Protein AF-B7PFR7-F1 (afdb_monomer_lite)

Organism: Ixodes scapularis (NCBI:txid6945)

Structure (mmCIF, N/CA/C/O backbone):
data_AF-B7PFR7-F1
#
_entry.id   AF-B7PFR7-F1
#
loop_
_atom_site.group_PDB
_atom_site.id
_atom_site.type_symbol
_atom_site.label_atom_id
_atom_site.label_alt_id
_atom_site.label_comp_id
_atom_site.label_asym_id
_atom_site.label_entity_id
_atom_site.label_seq_id
_atom_site.pdbx_PDB_ins_code
_atom_site.Cartn_x
_atom_site.Cartn_y
_atom_site.Cartn_z
_atom_site.occupancy
_atom_site.B_iso_or_equiv
_atom_site.auth_seq_id
_atom_site.auth_comp_id
_atom_site.auth_asym_id
_atom_site.auth_atom_id
_atom_site.pdbx_PDB_model_num
ATOM 1 N N . GLN A 1 1 ? -38.023 -3.136 52.818 1.00 77.06 1 GLN A N 1
ATOM 2 C CA . GLN A 1 1 ? -37.322 -2.034 52.120 1.00 77.06 1 GLN A CA 1
ATOM 3 C C . GLN A 1 1 ? -35.832 -2.311 51.939 1.00 77.06 1 GLN A C 1
ATOM 5 O O . GLN A 1 1 ? -35.407 -2.402 50.798 1.00 77.06 1 GLN A O 1
ATOM 10 N N . GLN A 1 2 ? -35.044 -2.537 52.998 1.00 85.75 2 GLN A N 1
ATOM 11 C CA . GLN A 1 2 ? -33.583 -2.697 52.868 1.00 85.75 2 GLN A CA 1
ATOM 12 C C . GLN A 1 2 ? -33.138 -3.880 51.981 1.00 85.75 2 GLN A C 1
ATOM 14 O O . GLN A 1 2 ? -32.246 -3.728 51.155 1.00 85.75 2 GLN A O 1
ATOM 19 N N . GLN A 1 3 ? -33.814 -5.033 52.060 1.00 87.62 3 GLN A N 1
ATOM 20 C CA . GLN A 1 3 ? -33.537 -6.171 51.164 1.00 87.62 3 GLN A CA 1
ATOM 21 C C . GLN A 1 3 ? -33.808 -5.849 49.685 1.00 87.62 3 GLN A C 1
ATOM 23 O O . GLN A 1 3 ? -33.052 -6.261 48.812 1.00 87.62 3 GLN A O 1
ATOM 28 N N . GLN A 1 4 ? -34.859 -5.078 49.407 1.00 88.69 4 GLN A N 1
ATOM 29 C CA . GLN A 1 4 ? -35.234 -4.669 48.053 1.00 88.69 4 GLN A CA 1
ATOM 30 C C . GLN A 1 4 ? -34.209 -3.678 47.479 1.00 88.69 4 GLN A C 1
ATOM 32 O O . GLN A 1 4 ? -33.803 -3.797 46.327 1.00 88.69 4 GLN A O 1
ATOM 37 N N . GLN A 1 5 ? -33.709 -2.764 48.319 1.00 88.31 5 GLN A N 1
ATOM 38 C CA . GLN A 1 5 ? -32.623 -1.846 47.971 1.00 88.31 5 GLN A CA 1
ATOM 39 C C . GLN A 1 5 ? -31.327 -2.597 47.621 1.00 88.31 5 GLN A C 1
ATOM 41 O O . GLN A 1 5 ? -30.671 -2.274 46.633 1.00 88.31 5 GLN A O 1
ATOM 46 N N . ASN A 1 6 ? -30.983 -3.636 48.389 1.00 92.56 6 ASN A N 1
ATOM 47 C CA . ASN A 1 6 ? -29.798 -4.457 48.128 1.00 92.56 6 ASN A CA 1
ATOM 48 C C . ASN A 1 6 ? -29.911 -5.231 46.805 1.00 92.56 6 ASN A C 1
ATOM 50 O O . ASN A 1 6 ? -28.933 -5.334 46.069 1.00 92.56 6 ASN A O 1
ATOM 54 N N . GLN A 1 7 ? -31.103 -5.736 46.473 1.00 90.88 7 GLN A N 1
ATOM 55 C CA . GLN A 1 7 ? -31.348 -6.397 45.187 1.00 90.88 7 GLN A CA 1
ATOM 56 C C . GLN A 1 7 ? -31.189 -5.427 44.010 1.00 90.88 7 GLN A C 1
ATOM 58 O O . GLN A 1 7 ? -30.530 -5.763 43.029 1.00 90.88 7 GLN A O 1
ATOM 63 N N . LEU A 1 8 ? -31.726 -4.209 44.123 1.00 90.25 8 LEU A N 1
ATOM 64 C CA . LEU A 1 8 ? -31.566 -3.171 43.100 1.00 90.25 8 LEU A CA 1
ATOM 65 C C . LEU 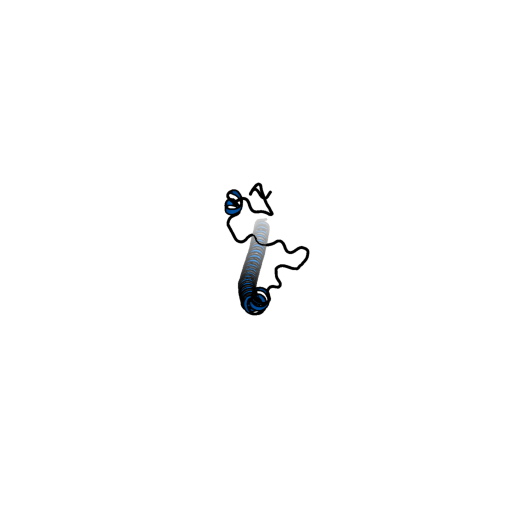A 1 8 ? -30.095 -2.785 42.902 1.00 90.25 8 LEU A C 1
ATOM 67 O O . LEU A 1 8 ? -29.635 -2.690 41.766 1.00 90.25 8 LEU A O 1
ATOM 71 N N . ASN A 1 9 ? -29.337 -2.634 43.992 1.00 92.38 9 ASN A N 1
ATOM 72 C CA . ASN A 1 9 ? -27.903 -2.356 43.913 1.00 92.38 9 ASN A CA 1
ATOM 73 C C . ASN A 1 9 ? -27.133 -3.493 43.231 1.00 92.38 9 ASN A C 1
ATOM 75 O O . ASN A 1 9 ? -26.328 -3.221 42.345 1.00 92.38 9 ASN A O 1
ATOM 79 N N . ASN A 1 10 ? -27.413 -4.754 43.573 1.00 91.62 10 ASN A N 1
ATOM 80 C CA . ASN A 1 10 ? -26.777 -5.901 42.919 1.00 91.62 10 ASN A CA 1
ATOM 81 C C . ASN A 1 10 ? -27.107 -5.972 41.423 1.00 91.62 10 ASN A C 1
ATOM 83 O O . ASN A 1 10 ? -26.218 -6.223 40.613 1.00 91.62 10 ASN A O 1
ATOM 87 N N . ASN A 1 11 ? -28.355 -5.700 41.041 1.00 92.38 11 ASN A N 1
ATOM 88 C CA . ASN A 1 11 ? -28.756 -5.680 39.635 1.00 92.38 11 ASN A CA 1
ATOM 89 C C . ASN A 1 11 ? -28.048 -4.565 38.855 1.00 92.38 11 ASN A C 1
ATOM 91 O O . ASN A 1 11 ? -27.574 -4.798 37.744 1.00 92.38 11 ASN A O 1
ATOM 95 N N . ASN A 1 12 ? -27.912 -3.375 39.447 1.00 92.31 12 ASN A N 1
ATOM 96 C CA . ASN A 1 12 ? -27.169 -2.276 38.834 1.00 92.31 12 ASN A CA 1
ATOM 97 C C . ASN A 1 12 ? -25.684 -2.614 38.681 1.00 92.31 12 ASN A C 1
ATOM 99 O O . ASN A 1 12 ? -25.123 -2.405 37.608 1.00 92.31 12 ASN A O 1
ATOM 103 N N . ILE A 1 13 ? -25.059 -3.190 39.712 1.00 92.12 13 ILE A N 1
ATOM 104 C CA . ILE A 1 13 ? -23.661 -3.633 39.648 1.00 92.12 13 ILE A CA 1
ATOM 105 C C . ILE A 1 13 ? -23.488 -4.653 38.517 1.00 92.12 13 ILE A C 1
ATOM 107 O O . ILE A 1 13 ? -22.639 -4.451 37.651 1.00 92.12 13 ILE A O 1
ATOM 111 N N . ASN A 1 14 ? -24.340 -5.677 38.451 1.00 92.88 14 ASN A N 1
ATOM 112 C CA . ASN A 1 14 ? -24.277 -6.699 37.406 1.00 92.88 14 ASN A CA 1
ATOM 113 C C . ASN A 1 14 ? -24.429 -6.107 35.998 1.00 92.88 14 ASN A C 1
ATOM 115 O O . ASN A 1 14 ? -23.649 -6.447 35.112 1.00 92.88 14 ASN A O 1
ATOM 119 N N . ASN A 1 15 ? -25.361 -5.170 35.800 1.00 90.94 15 ASN A N 1
ATOM 120 C CA . ASN A 1 15 ? -25.521 -4.480 34.517 1.00 90.94 15 ASN A CA 1
ATOM 121 C C . ASN A 1 15 ? -24.288 -3.648 34.139 1.00 90.94 15 ASN A C 1
ATOM 123 O O . ASN A 1 15 ? -23.848 -3.693 32.991 1.00 90.94 15 ASN A O 1
ATOM 127 N N . THR A 1 16 ? -23.687 -2.919 35.086 1.00 92.50 16 THR A N 1
ATOM 128 C CA . THR A 1 16 ? -22.466 -2.145 34.796 1.00 92.50 16 THR A CA 1
ATOM 129 C C . THR A 1 16 ? -21.267 -3.035 34.471 1.00 92.50 16 THR A C 1
ATOM 131 O O . THR A 1 16 ? -20.473 -2.697 33.595 1.00 92.50 16 THR A O 1
ATOM 134 N N . VAL A 1 17 ? -21.143 -4.190 35.131 1.00 92.31 17 VAL A N 1
ATOM 135 C CA . VAL A 1 17 ? -20.099 -5.180 34.837 1.00 92.31 17 VAL A CA 1
ATOM 136 C C . VAL A 1 17 ? -20.319 -5.796 33.456 1.00 92.31 17 VAL A C 1
ATOM 138 O O . VAL A 1 17 ? -19.369 -5.875 32.679 1.00 92.31 17 VAL A O 1
ATOM 141 N N . ALA A 1 18 ? -21.561 -6.155 33.120 1.00 91.00 18 ALA A N 1
ATOM 142 C CA . ALA A 1 18 ? -21.911 -6.684 31.806 1.00 91.00 18 ALA A CA 1
ATOM 143 C C . ALA A 1 18 ? -21.599 -5.675 30.686 1.00 91.00 18 ALA A C 1
ATOM 145 O O . ALA A 1 18 ? -20.944 -6.036 29.709 1.00 91.00 18 ALA A O 1
ATOM 146 N N . SER A 1 19 ? -21.959 -4.399 30.866 1.00 92.19 19 SER A N 1
ATOM 147 C CA . SER A 1 19 ? -21.615 -3.328 29.918 1.00 92.19 19 SER A CA 1
ATOM 148 C C . SER A 1 19 ? -20.105 -3.223 29.713 1.00 92.19 19 SER A C 1
ATOM 150 O O . SER A 1 19 ? -19.636 -3.310 28.586 1.00 92.19 19 SER A O 1
ATOM 152 N N . ARG A 1 20 ? -19.322 -3.144 30.798 1.00 91.25 20 ARG A N 1
ATOM 153 C CA . ARG A 1 20 ? -17.855 -3.057 30.706 1.00 91.25 20 ARG A CA 1
ATOM 154 C C . ARG A 1 20 ? -17.229 -4.277 30.037 1.00 91.25 20 ARG A C 1
ATOM 156 O O . ARG A 1 20 ? -16.229 -4.141 29.339 1.00 91.25 20 ARG A O 1
ATOM 163 N N . SER A 1 21 ? -17.782 -5.471 30.260 1.00 91.00 21 SER A N 1
ATOM 164 C CA . SER A 1 21 ? -17.311 -6.679 29.574 1.00 91.00 21 SER A CA 1
ATOM 165 C C . SER A 1 21 ? -17.613 -6.656 28.077 1.00 91.00 21 SER A C 1
ATOM 167 O O . SER A 1 21 ? -16.767 -7.086 27.297 1.00 91.00 21 SER A O 1
ATOM 169 N N . ALA A 1 22 ? -18.763 -6.109 27.672 1.00 91.50 22 ALA A N 1
ATOM 170 C CA . ALA A 1 22 ? -19.094 -5.923 26.265 1.00 91.50 22 ALA A CA 1
ATOM 171 C C . ALA A 1 22 ? -18.155 -4.895 25.620 1.00 91.50 22 ALA A C 1
ATOM 173 O O . ALA A 1 22 ? -17.565 -5.188 24.585 1.00 91.50 22 ALA A O 1
ATOM 174 N N . ASP A 1 23 ? -17.922 -3.756 26.280 1.00 93.31 23 ASP A N 1
ATOM 175 C CA . ASP A 1 23 ? -16.990 -2.727 25.805 1.00 93.31 23 ASP A CA 1
ATOM 176 C C . ASP A 1 23 ? -15.578 -3.303 25.626 1.00 93.31 23 ASP A C 1
ATOM 178 O O . ASP A 1 23 ? -14.942 -3.119 24.588 1.00 93.31 23 ASP A O 1
ATOM 182 N N . LYS A 1 24 ? -15.106 -4.089 26.601 1.00 94.25 24 LYS A N 1
ATOM 183 C CA . LYS A 1 24 ? -13.809 -4.765 26.514 1.00 94.25 24 LYS A CA 1
ATOM 184 C C . LYS A 1 24 ? -13.747 -5.745 25.338 1.00 94.25 24 LYS A C 1
ATOM 186 O O . LYS A 1 24 ? -12.770 -5.729 24.599 1.00 94.25 24 LYS A O 1
ATOM 191 N N . ALA A 1 25 ? -14.788 -6.551 25.131 1.00 94.31 25 ALA A N 1
ATOM 192 C CA . ALA A 1 25 ? -14.848 -7.476 24.001 1.00 94.31 25 ALA A CA 1
ATOM 193 C C . ALA A 1 25 ? -14.833 -6.737 22.652 1.00 94.31 25 ALA A C 1
ATOM 195 O O . ALA A 1 25 ? -14.177 -7.184 21.714 1.00 94.31 25 ALA A O 1
ATOM 196 N N . THR A 1 26 ? -15.506 -5.584 22.555 1.00 94.94 26 THR A N 1
ATOM 197 C CA . THR A 1 26 ? -15.455 -4.758 21.339 1.00 94.94 26 THR A CA 1
ATOM 198 C C . THR A 1 26 ? -14.074 -4.151 21.103 1.00 94.94 26 THR A C 1
ATOM 200 O O . THR A 1 26 ? -13.611 -4.140 19.967 1.00 94.94 26 THR A O 1
ATOM 203 N N . ALA A 1 27 ? -13.383 -3.708 22.158 1.00 96.00 27 ALA A N 1
ATOM 204 C CA . ALA A 1 27 ? -12.028 -3.177 22.047 1.00 96.00 27 ALA A CA 1
ATOM 205 C C . ALA A 1 27 ? -11.035 -4.251 21.573 1.00 96.00 27 ALA A C 1
ATOM 207 O O . ALA A 1 27 ? -10.273 -4.005 20.644 1.00 96.00 27 ALA A O 1
ATOM 208 N N . GLU A 1 28 ? -11.104 -5.457 22.144 1.00 96.19 28 GLU A N 1
ATOM 209 C CA . GLU A 1 28 ? -10.275 -6.594 21.721 1.00 96.19 28 GLU A CA 1
ATOM 210 C C . GLU A 1 28 ? -10.546 -6.998 20.262 1.00 96.19 28 GLU A C 1
ATOM 212 O O . GLU A 1 28 ? -9.628 -7.380 19.538 1.00 96.19 28 GLU A O 1
ATOM 217 N N . GLN A 1 29 ? -11.800 -6.913 19.810 1.00 96.50 29 GLN A N 1
ATOM 218 C CA . GLN A 1 29 ? -12.151 -7.193 18.418 1.00 96.50 29 GLN A CA 1
ATOM 219 C C . GLN A 1 29 ? -11.560 -6.147 17.463 1.00 96.50 29 GLN A C 1
ATOM 221 O O . GLN A 1 29 ? -10.974 -6.516 16.446 1.00 96.50 29 GLN A O 1
ATOM 226 N N . LEU A 1 30 ? -11.671 -4.860 17.802 1.00 96.31 30 LEU A N 1
ATOM 227 C CA . LEU A 1 30 ? -11.089 -3.773 17.011 1.00 96.31 30 LEU A CA 1
ATOM 228 C C . LEU A 1 30 ? -9.561 -3.875 16.937 1.00 96.31 30 LEU A C 1
ATOM 230 O O . LEU A 1 30 ? -8.986 -3.638 15.880 1.00 96.31 30 LEU A O 1
ATOM 234 N N . GLU A 1 31 ? -8.905 -4.259 18.032 1.00 97.31 31 GLU A N 1
ATOM 235 C CA . GLU A 1 31 ? -7.452 -4.449 18.072 1.00 97.31 31 GLU A CA 1
ATOM 236 C C . GLU A 1 31 ? -7.001 -5.559 17.110 1.00 97.31 31 GLU A C 1
ATOM 238 O O . GLU A 1 31 ? -6.077 -5.357 16.323 1.00 97.31 31 GLU A O 1
ATOM 243 N N . ARG A 1 32 ? -7.721 -6.689 17.072 1.00 97.25 32 ARG A N 1
ATOM 244 C CA . ARG A 1 32 ? -7.456 -7.769 16.102 1.00 97.25 32 ARG A CA 1
ATOM 245 C C . ARG A 1 32 ? -7.691 -7.336 14.658 1.00 97.25 32 ARG A C 1
ATOM 247 O O . ARG A 1 32 ? -6.952 -7.747 13.766 1.00 97.25 32 ARG A O 1
ATOM 254 N N . GLU A 1 33 ? -8.733 -6.546 14.408 1.00 97.44 33 GLU A N 1
ATOM 255 C CA . GLU A 1 33 ? -9.018 -6.026 13.067 1.00 97.44 33 GLU A CA 1
ATOM 256 C C . GLU A 1 33 ? -7.924 -5.066 12.590 1.00 97.44 33 GLU A C 1
ATOM 258 O O . GLU A 1 33 ? -7.496 -5.165 11.440 1.00 97.44 33 GLU A O 1
ATOM 263 N N . LEU A 1 34 ? -7.419 -4.197 13.470 1.00 97.44 34 LEU A N 1
ATOM 264 C CA . LEU A 1 34 ? -6.283 -3.326 13.169 1.00 97.44 34 LEU A CA 1
ATOM 265 C C . LEU A 1 34 ? -5.021 -4.132 12.855 1.00 97.44 34 LEU A C 1
ATOM 267 O O . LEU A 1 34 ? -4.406 -3.903 11.819 1.00 97.44 34 LEU A O 1
ATOM 271 N N . GLU A 1 35 ? -4.683 -5.125 13.678 1.00 97.75 35 GLU A N 1
ATOM 272 C CA . GLU A 1 35 ? -3.502 -5.970 13.458 1.00 97.75 35 GLU A CA 1
ATOM 273 C C . GLU A 1 35 ? -3.598 -6.770 12.145 1.00 97.75 35 GLU A C 1
ATOM 275 O O . GLU A 1 35 ? -2.624 -6.904 11.395 1.00 97.75 35 GLU A O 1
ATOM 280 N N . SER A 1 36 ? -4.801 -7.248 11.808 1.00 97.88 36 SER A N 1
ATOM 281 C CA . SER A 1 36 ? -5.066 -7.894 10.521 1.00 97.88 36 SER A CA 1
ATOM 282 C C . SER A 1 36 ? -4.912 -6.930 9.342 1.00 97.88 36 SER A C 1
ATOM 284 O O . SER A 1 36 ? -4.402 -7.334 8.294 1.00 97.88 36 SER A O 1
ATOM 286 N N . LEU A 1 37 ? -5.381 -5.687 9.471 1.00 97.44 37 LEU A N 1
ATOM 287 C CA . LEU A 1 37 ? -5.273 -4.677 8.418 1.00 97.44 37 LEU A CA 1
ATOM 288 C C . LEU A 1 37 ? -3.827 -4.224 8.216 1.00 97.44 37 LEU A C 1
ATOM 290 O O . LEU A 1 37 ? -3.391 -4.120 7.069 1.00 97.44 37 LEU A O 1
ATOM 294 N N . ASP A 1 38 ? -3.077 -4.023 9.297 1.00 97.62 38 ASP A N 1
ATOM 295 C CA . ASP A 1 38 ? -1.654 -3.681 9.243 1.00 97.62 38 ASP A CA 1
ATOM 296 C C . ASP A 1 38 ? -0.848 -4.789 8.562 1.00 97.62 38 ASP A C 1
ATOM 298 O O . ASP A 1 38 ? -0.051 -4.518 7.661 1.00 97.62 38 ASP A O 1
ATOM 302 N N . SER A 1 39 ? -1.127 -6.051 8.900 1.00 97.56 39 SER A N 1
ATOM 303 C CA . SER A 1 39 ? -0.498 -7.203 8.242 1.00 97.56 39 SER A CA 1
ATOM 304 C C . SER A 1 39 ? -0.779 -7.225 6.732 1.00 97.56 39 SER A C 1
ATOM 306 O O . SER A 1 39 ? 0.131 -7.425 5.925 1.00 97.56 39 SER A O 1
ATOM 308 N N . ALA A 1 40 ? -2.027 -6.962 6.328 1.00 97.75 40 ALA A N 1
ATOM 309 C CA . ALA A 1 40 ? -2.414 -6.916 4.918 1.00 97.75 40 ALA A CA 1
ATOM 310 C C . ALA A 1 40 ? -1.807 -5.715 4.166 1.00 97.75 40 ALA A C 1
ATOM 312 O O . ALA A 1 40 ? -1.523 -5.805 2.966 1.00 97.75 40 ALA A O 1
ATOM 313 N N . LEU A 1 41 ? -1.616 -4.578 4.840 1.00 98.00 41 LEU A N 1
ATOM 314 C CA . LEU A 1 41 ? -0.942 -3.412 4.269 1.00 98.00 41 LEU A CA 1
ATOM 315 C C . LEU A 1 41 ? 0.540 -3.688 4.023 1.00 98.00 41 LEU A C 1
ATOM 317 O O . LEU A 1 41 ? 1.037 -3.369 2.941 1.00 98.00 41 LEU A O 1
ATOM 321 N N . GLU A 1 42 ? 1.224 -4.312 4.980 1.00 98.19 42 GLU A N 1
ATOM 322 C CA . GLU A 1 42 ? 2.645 -4.624 4.843 1.00 98.19 42 GLU A CA 1
ATOM 323 C C . GLU A 1 42 ? 2.888 -5.660 3.735 1.00 98.19 42 GLU A C 1
ATOM 325 O O . GLU A 1 42 ? 3.789 -5.493 2.912 1.00 98.19 42 GLU A O 1
ATOM 330 N N . GLU A 1 43 ? 2.022 -6.672 3.610 1.00 97.69 43 GLU A N 1
ATOM 331 C CA . GLU A 1 43 ? 2.076 -7.619 2.490 1.00 97.69 43 GLU A CA 1
ATOM 332 C C . GLU A 1 43 ? 1.935 -6.902 1.137 1.00 97.69 43 GLU A C 1
ATOM 334 O O . GLU A 1 43 ? 2.734 -7.113 0.219 1.00 97.69 43 GLU A O 1
ATOM 339 N N . ARG A 1 44 ? 0.955 -5.998 1.005 1.00 97.69 44 ARG A N 1
ATOM 340 C CA . ARG A 1 44 ? 0.762 -5.222 -0.232 1.00 97.69 44 ARG A CA 1
ATOM 341 C C . ARG A 1 44 ? 1.951 -4.327 -0.547 1.00 97.69 44 ARG A C 1
ATOM 343 O O . ARG A 1 44 ? 2.309 -4.192 -1.718 1.00 97.69 44 ARG A O 1
ATOM 350 N N . ARG A 1 45 ? 2.564 -3.726 0.470 1.00 98.06 45 ARG A N 1
ATOM 351 C CA . ARG A 1 45 ? 3.773 -2.920 0.309 1.00 98.06 45 ARG A CA 1
ATOM 352 C C . ARG A 1 45 ? 4.918 -3.759 -0.256 1.00 98.06 45 ARG A C 1
ATOM 354 O O . ARG A 1 45 ? 5.517 -3.355 -1.248 1.00 98.06 45 ARG A O 1
ATOM 361 N N . LEU A 1 46 ? 5.1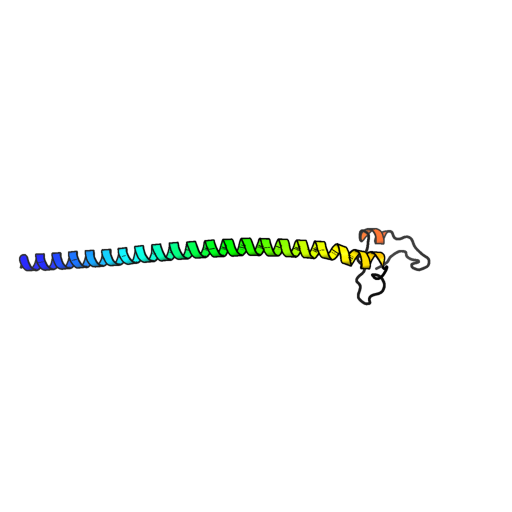55 -4.951 0.294 1.00 98.12 46 LEU A N 1
ATOM 362 C CA . LEU A 1 46 ? 6.184 -5.868 -0.209 1.00 98.12 46 LEU A CA 1
ATOM 363 C C . LEU A 1 46 ? 5.927 -6.286 -1.664 1.00 98.12 46 LEU A C 1
ATOM 365 O O . LEU A 1 46 ? 6.860 -6.353 -2.467 1.00 98.12 46 LEU A O 1
ATOM 369 N N . VAL A 1 47 ? 4.666 -6.530 -2.030 1.00 97.81 47 VAL A N 1
ATOM 370 C CA . VAL A 1 47 ? 4.284 -6.839 -3.418 1.00 97.8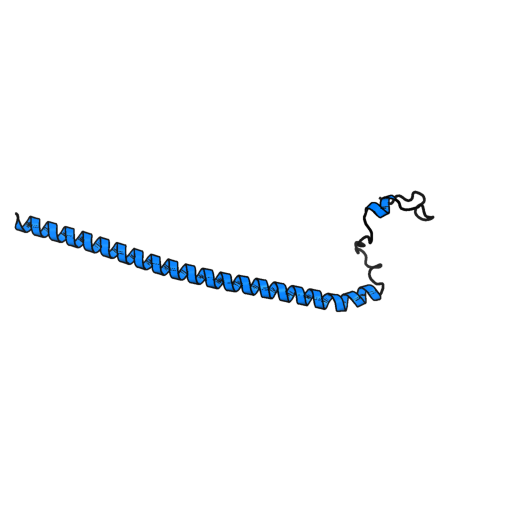1 47 VAL A CA 1
ATOM 371 C C . VAL A 1 47 ? 4.580 -5.664 -4.355 1.00 97.81 47 VAL A C 1
ATOM 373 O O . VAL A 1 47 ? 5.112 -5.879 -5.445 1.00 97.81 47 VAL A O 1
ATOM 376 N N . LEU A 1 48 ? 4.274 -4.429 -3.945 1.00 98.06 48 LEU A N 1
ATOM 377 C CA . LEU A 1 48 ? 4.580 -3.229 -4.731 1.00 98.06 48 LEU A CA 1
ATOM 378 C C . LEU A 1 48 ? 6.085 -3.030 -4.913 1.00 98.06 48 LEU A C 1
ATOM 380 O O . LEU A 1 48 ? 6.523 -2.772 -6.034 1.00 98.06 48 LEU A O 1
ATOM 384 N N . ASP A 1 49 ? 6.871 -3.190 -3.849 1.00 97.56 49 ASP A N 1
ATOM 385 C CA . ASP A 1 49 ? 8.328 -3.050 -3.908 1.00 97.56 49 ASP A CA 1
ATOM 386 C C . ASP A 1 49 ? 8.947 -4.084 -4.860 1.00 97.56 49 ASP A C 1
ATOM 388 O O . ASP A 1 49 ? 9.794 -3.746 -5.695 1.00 97.56 49 ASP A O 1
ATOM 392 N N . ARG A 1 50 ? 8.459 -5.330 -4.811 1.00 97.69 50 ARG A N 1
ATOM 393 C CA . ARG A 1 50 ? 8.866 -6.387 -5.742 1.00 97.69 50 ARG A CA 1
ATOM 394 C C . ARG A 1 50 ? 8.502 -6.051 -7.187 1.00 97.69 50 ARG A C 1
ATOM 396 O O . ARG A 1 50 ? 9.367 -6.102 -8.053 1.00 97.69 50 ARG A O 1
ATOM 403 N N 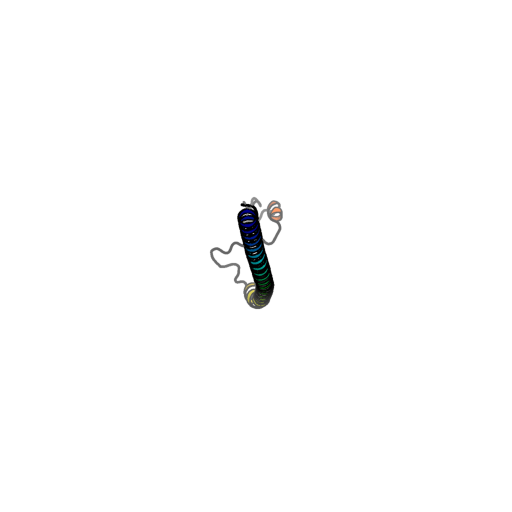. LEU A 1 51 ? 7.257 -5.655 -7.453 1.00 97.81 51 LEU A N 1
ATOM 404 C CA . LEU A 1 51 ? 6.819 -5.269 -8.800 1.00 97.81 51 LEU A CA 1
ATOM 405 C C . LEU A 1 51 ? 7.623 -4.083 -9.347 1.00 97.81 51 LEU A C 1
ATOM 407 O O . LEU A 1 51 ? 7.966 -4.056 -10.527 1.00 97.81 51 LEU A O 1
ATOM 411 N N . ALA A 1 52 ? 7.950 -3.108 -8.497 1.00 97.44 52 ALA A N 1
ATOM 412 C CA . ALA A 1 52 ? 8.782 -1.974 -8.877 1.00 97.44 52 ALA A CA 1
ATOM 413 C C . ALA A 1 52 ? 10.214 -2.404 -9.226 1.00 97.44 52 ALA A C 1
ATOM 415 O O . ALA A 1 52 ? 10.841 -1.813 -10.109 1.00 97.44 52 ALA A O 1
ATOM 416 N N . GLN A 1 53 ? 10.753 -3.418 -8.550 1.00 97.19 53 GLN A N 1
ATOM 417 C CA . GLN A 1 53 ? 12.032 -4.013 -8.917 1.00 97.19 53 GLN A CA 1
ATOM 418 C C . GLN A 1 53 ? 11.945 -4.770 -10.246 1.00 97.19 53 GLN A C 1
ATOM 420 O O . GLN A 1 53 ? 12.722 -4.458 -11.148 1.00 97.19 53 GLN A O 1
ATOM 425 N N . ASP A 1 54 ? 10.967 -5.661 -10.403 1.00 96.56 54 ASP A N 1
ATOM 426 C CA . ASP A 1 54 ? 10.764 -6.441 -11.629 1.00 96.56 54 ASP A CA 1
ATOM 427 C C . ASP A 1 54 ? 10.592 -5.519 -12.851 1.00 96.56 54 ASP A C 1
ATOM 429 O O . ASP A 1 54 ? 11.195 -5.734 -13.902 1.00 96.56 54 ASP A O 1
ATOM 433 N N . LEU A 1 55 ? 9.833 -4.425 -12.706 1.00 96.75 55 LEU A N 1
ATOM 434 C CA . LEU A 1 55 ? 9.646 -3.432 -13.765 1.00 96.75 55 LEU A CA 1
ATOM 435 C C . LEU A 1 55 ? 10.950 -2.701 -14.115 1.00 96.75 55 LEU A C 1
ATOM 437 O O . LEU A 1 55 ? 11.230 -2.462 -15.291 1.00 96.75 55 LEU A O 1
ATOM 441 N N . ARG A 1 56 ? 11.762 -2.335 -13.114 1.00 95.06 56 ARG A N 1
ATOM 442 C CA . ARG A 1 56 ? 13.078 -1.723 -13.357 1.00 95.06 56 ARG A CA 1
ATOM 443 C C . ARG A 1 56 ? 14.000 -2.680 -14.104 1.00 95.06 56 ARG A C 1
ATOM 445 O O . ARG A 1 56 ? 14.664 -2.252 -15.045 1.00 95.06 56 ARG A O 1
ATOM 452 N N . GLU A 1 57 ? 14.030 -3.948 -13.713 1.00 94.56 57 GLU A N 1
ATOM 453 C CA . GLU A 1 57 ? 14.849 -4.974 -14.361 1.00 94.56 57 GLU A CA 1
ATOM 454 C C . GLU A 1 57 ? 14.396 -5.228 -15.802 1.00 94.56 57 GLU A C 1
ATOM 456 O O . GLU A 1 57 ? 15.225 -5.201 -16.711 1.00 94.56 57 GLU A O 1
ATOM 461 N N . ALA A 1 58 ? 13.089 -5.366 -16.038 1.00 91.69 58 ALA A N 1
ATOM 462 C CA . ALA A 1 58 ? 12.528 -5.506 -17.380 1.00 91.69 58 ALA A CA 1
ATOM 463 C C . ALA A 1 58 ? 12.866 -4.300 -18.274 1.00 91.69 58 ALA A C 1
ATOM 465 O O . ALA A 1 58 ? 13.266 -4.472 -19.426 1.00 91.69 58 ALA A O 1
ATOM 466 N N . ASN A 1 59 ? 12.779 -3.077 -17.739 1.00 92.62 59 ASN A N 1
ATOM 467 C CA . ASN A 1 59 ? 13.161 -1.865 -18.465 1.00 92.62 59 ASN A CA 1
ATOM 468 C C . ASN A 1 59 ? 14.658 -1.841 -18.805 1.00 92.62 59 ASN A C 1
ATOM 470 O O . ASN A 1 59 ? 15.026 -1.486 -19.923 1.00 92.62 59 ASN A O 1
ATOM 474 N N . LEU A 1 60 ? 15.526 -2.232 -17.867 1.00 91.12 60 LEU A N 1
ATOM 475 C CA . LEU A 1 60 ? 16.967 -2.323 -18.111 1.00 91.12 60 LEU A CA 1
ATOM 476 C C . LEU A 1 60 ? 17.297 -3.372 -19.177 1.00 91.12 60 LEU A C 1
ATOM 478 O O . LEU A 1 60 ? 18.093 -3.096 -20.074 1.00 91.12 60 LEU A O 1
ATOM 482 N N . GLN A 1 61 ? 16.661 -4.543 -19.125 1.00 86.75 61 GLN A N 1
ATOM 483 C CA . GLN A 1 61 ? 16.814 -5.578 -20.149 1.00 86.75 61 GLN A CA 1
ATOM 484 C C . GLN A 1 61 ? 16.345 -5.082 -21.521 1.00 86.75 61 GLN A C 1
ATOM 486 O O . GLN A 1 61 ? 17.057 -5.259 -22.508 1.00 86.75 61 GLN A O 1
ATOM 491 N N . ALA A 1 62 ? 15.194 -4.408 -21.590 1.00 84.94 62 ALA A N 1
ATOM 492 C CA . ALA A 1 62 ? 14.675 -3.846 -22.835 1.00 84.94 62 ALA A CA 1
ATOM 493 C C . ALA A 1 62 ? 15.626 -2.798 -23.441 1.00 84.94 62 ALA A C 1
ATOM 495 O O . ALA A 1 62 ? 15.893 -2.831 -24.642 1.00 84.94 62 ALA A O 1
ATOM 496 N N . LEU A 1 63 ? 16.187 -1.906 -22.617 1.00 81.50 63 LEU A N 1
ATOM 497 C CA . LEU A 1 63 ? 17.191 -0.932 -23.059 1.00 81.50 63 LEU A CA 1
ATOM 498 C C . LEU A 1 63 ? 18.495 -1.609 -23.508 1.00 81.50 63 LEU A C 1
ATOM 500 O O . LEU A 1 63 ? 19.072 -1.207 -24.514 1.00 81.50 63 LEU A O 1
ATOM 504 N N . SER A 1 64 ? 18.930 -2.668 -22.820 1.00 77.44 64 SER A N 1
ATOM 505 C CA . SER A 1 64 ? 20.120 -3.438 -23.204 1.00 77.44 64 SER A CA 1
ATOM 506 C C . SER A 1 64 ? 19.946 -4.188 -24.528 1.00 77.44 64 SER A C 1
ATOM 508 O O . SER A 1 64 ? 20.923 -4.370 -25.252 1.00 77.44 64 SER A O 1
ATOM 510 N N . LEU A 1 65 ? 18.734 -4.653 -24.839 1.00 65.38 65 LEU A N 1
ATOM 511 C CA . LEU A 1 65 ? 18.417 -5.315 -26.108 1.00 65.38 65 LEU A CA 1
ATOM 512 C C . LEU A 1 65 ? 18.282 -4.304 -27.253 1.00 65.38 65 LEU A C 1
ATOM 514 O O . LEU A 1 65 ? 18.632 -4.612 -28.391 1.00 65.38 65 LEU A O 1
ATOM 518 N N . ALA A 1 66 ? 17.835 -3.080 -26.956 1.00 59.00 66 ALA A N 1
ATOM 519 C CA . ALA A 1 66 ? 17.720 -2.016 -27.943 1.00 59.00 66 ALA A CA 1
ATOM 520 C C . ALA A 1 66 ? 19.081 -1.667 -28.577 1.00 59.00 66 ALA A C 1
ATOM 522 O O . ALA A 1 66 ? 19.153 -1.522 -29.795 1.00 59.00 66 ALA A O 1
ATOM 523 N N . ASP A 1 67 ? 20.179 -1.605 -27.822 1.00 56.62 67 ASP A N 1
ATOM 524 C CA . ASP A 1 67 ? 21.489 -1.220 -28.375 1.00 56.62 67 ASP A CA 1
ATOM 525 C C . ASP A 1 67 ? 22.015 -2.162 -29.480 1.00 56.62 67 ASP A C 1
ATOM 527 O O . ASP A 1 67 ? 22.762 -1.721 -30.361 1.00 56.62 67 ASP A O 1
ATOM 531 N N . ALA A 1 68 ? 21.597 -3.435 -29.494 1.00 56.25 68 ALA A N 1
ATOM 532 C CA . ALA A 1 68 ? 21.983 -4.386 -30.539 1.00 56.25 68 ALA A CA 1
ATOM 533 C C . ALA A 1 68 ? 21.297 -4.083 -31.885 1.00 56.25 68 ALA A C 1
ATOM 535 O O . ALA A 1 68 ? 21.963 -4.054 -32.921 1.00 56.25 68 ALA A O 1
ATOM 536 N N . ASP A 1 69 ? 20.000 -3.761 -31.870 1.00 53.72 69 ASP A N 1
ATOM 537 C CA . ASP A 1 69 ? 19.248 -3.418 -33.083 1.00 53.72 69 ASP A CA 1
ATOM 538 C C . ASP A 1 69 ? 19.497 -1.967 -33.531 1.00 53.72 69 ASP A C 1
ATOM 540 O O . ASP A 1 69 ? 19.534 -1.678 -34.728 1.00 53.72 69 ASP A O 1
ATOM 544 N N . HIS A 1 70 ? 19.738 -1.036 -32.599 1.00 52.50 70 HIS A N 1
ATOM 545 C CA . HIS A 1 70 ? 19.999 0.382 -32.902 1.00 52.50 70 HIS A CA 1
ATOM 546 C C . HIS A 1 70 ? 21.382 0.626 -33.517 1.00 52.50 70 HIS A C 1
ATOM 548 O O . HIS A 1 70 ? 21.549 1.599 -34.258 1.00 52.50 70 HIS A O 1
ATOM 554 N N . LYS A 1 71 ? 22.351 -0.276 -33.306 1.00 52.53 71 LYS A N 1
ATOM 555 C CA . LYS A 1 71 ? 23.625 -0.264 -34.041 1.00 52.53 71 LYS A CA 1
ATOM 556 C C . LYS A 1 71 ? 23.419 -0.430 -35.542 1.00 52.53 71 LYS A C 1
ATOM 558 O O . LYS A 1 71 ? 24.021 0.309 -36.314 1.00 52.53 71 LYS A O 1
ATOM 563 N N . HIS A 1 72 ? 22.508 -1.310 -35.954 1.00 53.28 72 HIS A N 1
ATOM 564 C CA . HIS A 1 72 ? 22.217 -1.526 -37.370 1.00 53.28 72 HIS A CA 1
ATOM 565 C C . HIS A 1 72 ? 21.569 -0.287 -38.018 1.00 53.28 72 HIS A C 1
ATOM 567 O O . HIS A 1 72 ? 21.811 -0.003 -39.188 1.00 53.28 72 HIS A O 1
ATOM 573 N N . TRP A 1 73 ? 20.795 0.503 -37.264 1.00 52.31 73 TRP A N 1
ATOM 574 C CA . TRP A 1 73 ? 20.232 1.779 -37.736 1.00 52.31 73 TRP A CA 1
ATOM 575 C C . TRP A 1 73 ? 21.262 2.918 -37.790 1.00 52.31 73 TRP A C 1
ATOM 577 O O . TRP A 1 73 ? 21.159 3.784 -38.664 1.00 52.31 73 TRP A O 1
ATOM 587 N N . LEU A 1 74 ? 22.246 2.921 -36.881 1.00 53.00 74 LEU A N 1
ATOM 588 C CA . LEU A 1 74 ? 23.372 3.863 -36.890 1.00 53.00 74 LEU A CA 1
ATOM 589 C C . LEU A 1 74 ? 24.368 3.562 -38.023 1.00 53.00 74 LEU A C 1
ATOM 591 O O . LEU A 1 74 ? 24.831 4.492 -38.679 1.00 53.00 74 LEU A O 1
ATOM 595 N N . GLU A 1 75 ? 24.675 2.285 -38.269 1.00 54.12 75 GLU A N 1
ATOM 596 C CA . GLU A 1 75 ? 25.622 1.848 -39.305 1.00 54.12 75 GLU A CA 1
ATOM 597 C C . GLU A 1 75 ? 25.019 1.883 -40.718 1.00 54.12 75 GLU A C 1
ATOM 599 O O . GLU A 1 75 ? 25.714 2.229 -41.671 1.00 54.12 75 GLU A O 1
ATOM 604 N N . ALA A 1 76 ? 23.717 1.613 -40.880 1.00 53.91 76 ALA A N 1
ATOM 605 C CA . ALA A 1 76 ? 23.069 1.563 -42.197 1.00 53.91 76 ALA A CA 1
ATOM 606 C C . ALA A 1 76 ? 22.711 2.938 -42.803 1.00 53.91 76 ALA A C 1
ATOM 608 O O . ALA A 1 76 ? 21.953 2.998 -43.771 1.00 53.91 76 ALA A O 1
ATOM 609 N N . GLY A 1 77 ? 23.193 4.056 -42.243 1.00 51.69 77 GLY A N 1
ATOM 610 C CA . GLY A 1 77 ? 22.977 5.398 -42.807 1.00 51.69 77 GLY A CA 1
ATOM 611 C C . GLY A 1 77 ? 21.498 5.790 -42.997 1.00 51.69 77 GLY A C 1
ATOM 612 O O . GLY A 1 77 ? 21.172 6.650 -43.811 1.00 51.69 77 GLY A O 1
ATOM 613 N N . GLY A 1 78 ? 20.576 5.142 -42.279 1.00 51.72 78 GLY A N 1
ATOM 614 C CA . GLY A 1 78 ? 19.133 5.232 -42.530 1.00 51.72 78 GLY A CA 1
ATOM 615 C C . GLY A 1 78 ? 18.408 6.342 -41.765 1.00 51.72 78 GLY A C 1
ATOM 616 O O . GLY A 1 78 ? 17.226 6.583 -42.007 1.00 51.72 78 GLY A O 1
ATOM 617 N N . PHE A 1 79 ? 19.086 7.038 -40.846 1.00 52.62 79 PHE A N 1
ATOM 618 C CA . PHE A 1 79 ? 18.451 8.060 -40.001 1.00 52.62 79 PHE A CA 1
ATOM 619 C C . PHE A 1 79 ? 18.108 9.358 -40.761 1.00 52.62 79 PHE A C 1
ATOM 621 O O . PHE A 1 79 ? 17.312 10.170 -40.288 1.00 52.62 79 PHE A O 1
ATOM 628 N N . TYR A 1 80 ? 18.686 9.564 -41.951 1.00 53.56 80 TYR A N 1
ATOM 629 C CA . TYR A 1 80 ? 18.600 10.833 -42.687 1.00 53.56 80 TYR A CA 1
ATOM 630 C C . TYR A 1 80 ? 17.379 10.961 -43.613 1.00 53.56 80 TYR A C 1
ATOM 632 O O . TYR A 1 80 ? 17.136 12.053 -44.111 1.00 53.56 80 TYR A O 1
ATOM 640 N N . ASN A 1 81 ? 16.621 9.883 -43.858 1.00 50.12 81 ASN A N 1
ATOM 641 C CA . ASN A 1 81 ? 15.620 9.836 -44.938 1.00 50.12 81 ASN A CA 1
ATOM 642 C C . ASN A 1 81 ? 14.203 9.433 -44.492 1.00 50.12 81 ASN A C 1
ATOM 644 O O . ASN A 1 81 ? 13.418 8.945 -45.302 1.00 50.12 81 ASN A O 1
ATOM 648 N N . ARG A 1 82 ? 13.835 9.629 -43.218 1.00 55.19 82 ARG A N 1
ATOM 649 C CA . ARG A 1 82 ? 12.434 9.473 -42.783 1.00 55.19 82 ARG A CA 1
ATOM 650 C C . ARG A 1 82 ? 11.742 10.842 -42.697 1.00 55.19 82 ARG A C 1
ATOM 652 O O . ARG A 1 82 ? 12.205 11.685 -41.925 1.00 55.19 82 ARG A O 1
ATOM 659 N N . PRO A 1 83 ? 10.641 11.080 -43.437 1.00 46.56 83 PRO A N 1
ATOM 660 C CA . PRO A 1 83 ? 9.815 12.273 -43.254 1.00 46.56 83 PRO A CA 1
ATOM 661 C C . PRO A 1 83 ? 9.316 12.332 -41.802 1.00 46.56 83 PRO A C 1
ATOM 663 O O . PRO A 1 83 ? 8.779 11.347 -41.302 1.00 46.56 83 PRO A O 1
ATOM 666 N N . GLY A 1 84 ? 9.538 13.452 -41.107 1.00 57.41 84 GLY A N 1
ATOM 667 C CA . GLY A 1 84 ? 9.213 13.608 -39.679 1.00 57.41 84 GLY A CA 1
ATOM 668 C C . GLY A 1 84 ? 10.331 13.224 -38.701 1.00 57.41 84 GLY A C 1
ATOM 669 O O . GLY A 1 84 ? 10.132 13.302 -37.491 1.00 57.41 84 GLY A O 1
ATOM 670 N N . SER A 1 85 ? 11.518 12.841 -39.188 1.00 57.41 85 SER A N 1
ATOM 671 C CA . SER A 1 85 ? 12.694 12.646 -38.333 1.00 57.41 85 SER A CA 1
ATOM 672 C C . SER A 1 85 ? 13.203 14.000 -37.826 1.00 57.41 85 SER A C 1
ATOM 674 O O . SER A 1 85 ? 13.935 14.706 -38.524 1.00 57.41 85 SER A O 1
ATOM 676 N N . THR A 1 86 ? 12.811 14.390 -36.610 1.00 57.16 86 THR A N 1
ATOM 677 C CA . THR A 1 86 ? 13.448 15.505 -35.899 1.00 57.16 86 THR A CA 1
ATOM 678 C C . THR A 1 86 ? 14.906 15.130 -35.651 1.00 57.16 86 THR A C 1
ATOM 680 O O . THR A 1 86 ? 15.227 14.334 -34.766 1.00 57.16 86 THR A O 1
ATOM 683 N N . ARG A 1 87 ? 15.804 15.682 -36.471 1.00 57.81 87 ARG A N 1
ATOM 684 C CA . ARG A 1 87 ? 17.253 15.525 -36.340 1.00 57.81 87 ARG A CA 1
ATOM 685 C C . ARG A 1 87 ? 17.646 15.981 -34.931 1.00 57.81 87 ARG A C 1
ATOM 687 O O . ARG A 1 87 ? 17.497 17.158 -34.613 1.00 57.81 87 ARG A O 1
ATOM 694 N N . LYS A 1 88 ? 18.156 15.085 -34.079 1.00 63.41 88 LYS A N 1
ATOM 695 C CA . LYS A 1 88 ? 18.867 15.525 -32.870 1.00 63.41 88 LYS A CA 1
ATOM 696 C C . LYS A 1 88 ? 20.077 16.318 -33.359 1.00 63.41 88 LYS A C 1
ATOM 698 O O . LYS A 1 88 ? 20.950 15.754 -34.017 1.00 63.41 88 LYS A O 1
ATOM 703 N N . ILE A 1 89 ? 20.073 17.630 -33.138 1.00 61.31 89 ILE A N 1
ATOM 704 C CA . ILE A 1 89 ? 21.197 18.493 -33.498 1.00 61.31 89 ILE A CA 1
ATOM 705 C C . ILE A 1 89 ? 22.384 18.013 -32.663 1.00 61.31 89 ILE A C 1
ATOM 707 O O . ILE A 1 89 ? 22.360 18.077 -31.437 1.00 61.31 89 ILE A O 1
ATOM 711 N N . VAL A 1 90 ? 23.388 17.447 -33.332 1.00 60.44 90 VAL A N 1
ATOM 712 C CA . VAL A 1 90 ? 24.649 17.080 -32.692 1.00 60.44 90 VAL A CA 1
ATOM 713 C C . VAL A 1 90 ? 25.459 18.364 -32.563 1.00 60.44 90 VAL A C 1
ATOM 715 O O . VAL A 1 90 ? 25.897 18.918 -33.567 1.00 60.44 90 VAL A O 1
ATOM 718 N N . GLY A 1 91 ? 25.595 18.847 -31.330 1.00 61.72 91 GLY A N 1
ATOM 719 C CA . GLY A 1 91 ? 26.251 20.110 -30.994 1.00 61.72 91 GLY A CA 1
ATOM 720 C C . GLY A 1 91 ? 25.436 20.908 -29.980 1.00 61.72 91 GLY A C 1
ATOM 721 O O . GLY A 1 91 ? 24.238 20.671 -29.812 1.00 61.72 91 GLY A O 1
ATOM 722 N N . SER A 1 92 ? 26.066 21.843 -29.267 1.00 61.50 92 SER A N 1
ATOM 723 C CA . SER A 1 92 ? 25.288 22.764 -28.432 1.00 61.50 92 SER A CA 1
ATOM 724 C C . SER A 1 92 ? 24.519 23.724 -29.351 1.00 61.50 92 SER A C 1
ATOM 726 O O . SER A 1 92 ? 25.076 24.145 -30.364 1.00 61.50 92 SER A O 1
ATOM 728 N N . PRO A 1 93 ? 23.271 24.118 -29.031 1.00 63.06 93 PRO A N 1
ATOM 729 C CA . PRO A 1 93 ? 22.529 25.097 -29.836 1.00 63.06 93 PRO A CA 1
ATOM 730 C C . PRO A 1 93 ? 23.326 26.383 -30.114 1.00 63.06 93 PRO A C 1
ATOM 732 O O . PRO A 1 93 ? 23.207 26.976 -31.180 1.00 63.06 93 PRO A O 1
ATOM 735 N N . ARG A 1 94 ? 24.233 26.738 -29.194 1.00 60.81 94 ARG A N 1
ATOM 736 C CA . ARG A 1 94 ? 25.144 27.883 -29.300 1.00 60.81 94 ARG A CA 1
ATOM 737 C C . ARG A 1 94 ? 26.204 27.744 -30.401 1.00 60.81 94 ARG A C 1
ATOM 739 O O . ARG A 1 94 ? 26.742 28.743 -30.850 1.00 60.81 94 ARG A O 1
ATOM 746 N N . GLN A 1 95 ? 26.514 26.534 -30.871 1.00 60.19 95 GLN A N 1
ATOM 747 C CA . GLN A 1 95 ? 27.454 26.319 -31.985 1.00 60.19 95 GLN A CA 1
ATOM 748 C C . GLN A 1 95 ? 26.871 26.715 -33.349 1.00 60.19 95 GLN A C 1
ATOM 750 O O . GLN A 1 95 ? 27.624 26.883 -34.303 1.00 60.19 95 GLN A O 1
ATOM 755 N N . LEU A 1 96 ? 25.550 26.890 -33.448 1.00 57.34 96 LEU A N 1
ATOM 756 C CA . LEU A 1 96 ? 24.905 27.443 -34.641 1.00 57.34 96 LEU A CA 1
ATOM 757 C C . LEU A 1 96 ? 24.988 28.977 -34.684 1.00 57.34 96 LEU A C 1
ATOM 759 O O . LEU A 1 96 ? 24.851 29.557 -35.757 1.00 57.34 96 LEU A O 1
ATOM 763 N N . GLU A 1 97 ? 25.263 29.631 -33.549 1.00 62.12 97 GLU A N 1
ATOM 764 C CA . GLU A 1 97 ? 25.370 31.095 -33.446 1.00 62.12 97 GLU A CA 1
ATOM 765 C C . GLU A 1 97 ? 26.647 31.643 -34.114 1.00 62.12 97 GLU A C 1
ATOM 767 O O . GLU A 1 97 ? 26.712 32.825 -34.437 1.00 62.12 97 GLU A O 1
ATOM 772 N N . SER A 1 98 ? 27.657 30.794 -34.354 1.00 57.66 98 SER A N 1
ATOM 773 C CA . SER A 1 98 ? 28.943 31.160 -34.970 1.00 57.66 98 SER A CA 1
ATOM 774 C C . SER A 1 98 ? 29.199 30.492 -36.326 1.00 57.66 98 SER A C 1
ATOM 776 O O . SER A 1 98 ? 30.340 30.458 -36.798 1.00 57.66 98 SER A O 1
ATOM 778 N N . ALA A 1 99 ? 28.163 29.938 -36.963 1.00 61.88 99 ALA A N 1
ATOM 779 C CA . ALA A 1 99 ? 28.325 29.226 -38.223 1.00 61.88 99 ALA A CA 1
ATOM 780 C C . ALA A 1 99 ? 28.858 30.157 -39.332 1.00 61.88 99 ALA A C 1
ATOM 782 O O . ALA A 1 99 ? 28.292 31.205 -39.643 1.00 61.88 99 ALA A O 1
ATOM 783 N N . VAL A 1 100 ? 29.982 29.756 -39.932 1.00 60.53 100 VAL A N 1
ATOM 784 C CA . VAL A 1 100 ? 30.661 30.516 -40.990 1.00 60.53 100 VAL A CA 1
ATOM 785 C C . VAL A 1 100 ? 29.793 30.518 -42.257 1.00 60.53 100 VAL A C 1
ATOM 787 O O . VAL A 1 100 ? 29.268 29.460 -42.621 1.00 60.53 100 VAL A O 1
ATOM 790 N N . PRO A 1 101 ? 29.646 31.660 -42.958 1.00 70.31 101 PRO A N 1
ATOM 791 C CA . PRO A 1 101 ? 28.932 31.726 -44.225 1.00 70.31 101 PRO A CA 1
ATOM 792 C C . PRO A 1 101 ? 29.413 30.672 -45.221 1.00 70.31 101 PRO A C 1
ATOM 794 O O . PRO A 1 101 ? 30.607 30.522 -45.478 1.00 70.31 101 PRO A O 1
ATOM 797 N N . THR A 1 102 ? 28.468 29.944 -45.805 1.00 69.25 102 THR A N 1
ATOM 798 C CA . THR A 1 102 ? 28.747 28.957 -46.854 1.00 69.25 102 THR A CA 1
ATOM 799 C C . THR A 1 102 ? 27.995 29.329 -48.123 1.00 69.25 102 THR A C 1
ATOM 801 O O . THR A 1 102 ? 27.040 30.098 -48.087 1.00 69.25 102 THR A O 1
ATOM 804 N N . ASN A 1 103 ? 28.355 28.726 -49.258 1.00 64.81 103 ASN A N 1
ATOM 805 C CA . ASN A 1 103 ? 27.694 28.987 -50.544 1.00 64.81 103 ASN A CA 1
ATOM 806 C C . ASN A 1 103 ? 26.170 28.691 -50.526 1.00 64.81 103 ASN A C 1
ATOM 808 O O . ASN A 1 103 ? 25.427 29.183 -51.366 1.00 64.81 103 ASN A O 1
ATOM 812 N N . LYS A 1 104 ? 25.691 27.892 -49.559 1.00 68.00 104 LYS A N 1
ATOM 813 C CA . LYS A 1 104 ? 24.261 27.590 -49.355 1.00 68.00 104 LYS A CA 1
ATOM 814 C C . LYS A 1 104 ? 23.622 28.350 -48.185 1.00 68.00 104 LYS A C 1
ATOM 816 O O . LYS A 1 104 ? 22.405 28.312 -48.052 1.00 68.00 104 LYS A O 1
ATOM 821 N N . ASN A 1 105 ? 24.416 29.031 -47.358 1.00 64.56 105 ASN A N 1
ATOM 822 C CA . ASN A 1 105 ? 23.940 29.990 -46.363 1.00 64.56 105 ASN A CA 1
ATOM 823 C C . ASN A 1 105 ? 24.893 31.196 -46.320 1.00 64.56 105 ASN A C 1
ATOM 825 O O . ASN A 1 105 ? 25.823 31.211 -45.506 1.00 64.56 105 ASN A O 1
ATOM 829 N N . PRO A 1 106 ? 24.682 32.188 -47.200 1.00 65.69 106 PRO A N 1
ATOM 830 C CA . PRO A 1 106 ? 25.581 33.330 -47.345 1.00 65.69 106 PRO A CA 1
ATOM 831 C C . PRO A 1 106 ? 25.603 34.247 -46.118 1.00 65.69 106 PRO A C 1
ATOM 833 O O . PRO A 1 106 ? 26.543 35.017 -45.958 1.00 65.69 106 PRO A O 1
ATOM 836 N N . ASN A 1 107 ? 24.609 34.143 -45.233 1.00 66.69 107 ASN A N 1
ATOM 837 C CA . ASN A 1 107 ? 24.525 34.966 -44.031 1.00 66.69 107 ASN A CA 1
ATOM 838 C C . ASN A 1 107 ? 25.013 34.231 -42.773 1.00 66.69 107 ASN A C 1
ATOM 840 O O . ASN A 1 107 ? 25.107 34.854 -41.723 1.00 66.69 107 ASN A O 1
ATOM 844 N N . GLY A 1 108 ? 25.302 32.924 -42.848 1.00 66.69 108 GLY A N 1
ATOM 845 C CA . GLY A 1 108 ? 25.793 32.102 -41.729 1.00 66.69 108 GLY A CA 1
ATOM 846 C C . GLY A 1 108 ? 24.785 31.858 -40.596 1.00 66.69 108 GLY A C 1
ATOM 847 O O . GLY A 1 108 ? 24.909 30.884 -39.865 1.00 66.69 108 GLY A O 1
ATOM 848 N N . VAL A 1 109 ? 23.739 32.676 -40.487 1.00 64.25 109 VAL A N 1
ATOM 849 C CA . VAL A 1 109 ? 22.676 32.546 -39.487 1.00 64.25 109 VAL A CA 1
ATOM 850 C C . VAL A 1 109 ? 21.629 31.548 -39.981 1.00 64.25 109 VAL A C 1
ATOM 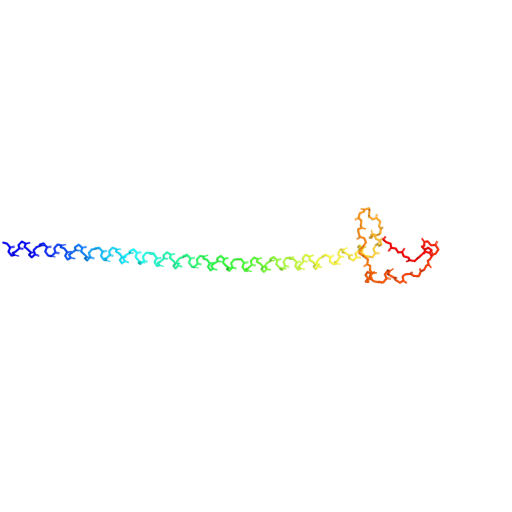852 O O . VAL A 1 109 ? 21.092 31.705 -41.078 1.00 64.25 109 VAL A O 1
ATOM 855 N N . TRP A 1 110 ? 21.342 30.515 -39.193 1.00 61.94 110 TRP A N 1
ATOM 856 C CA . TRP A 1 110 ? 20.194 29.627 -39.391 1.00 61.94 110 TRP A CA 1
ATOM 857 C C . TRP A 1 110 ? 19.198 29.909 -38.255 1.00 61.94 110 TRP A C 1
ATOM 859 O O . TRP A 1 110 ? 19.578 29.785 -37.092 1.00 61.94 110 TRP A O 1
ATOM 869 N N . VAL A 1 111 ? 17.977 30.345 -38.588 1.00 55.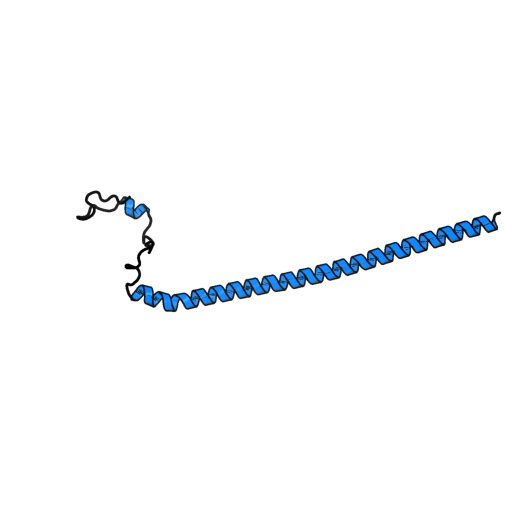97 111 VAL A N 1
ATOM 870 C CA . VAL A 1 111 ? 16.844 30.491 -37.646 1.00 55.97 111 VAL A CA 1
ATOM 871 C C . VAL A 1 111 ? 16.031 29.206 -37.645 1.00 55.97 111 VAL A C 1
ATOM 873 O O . VAL A 1 111 ? 15.817 28.671 -38.758 1.00 55.97 111 VAL A O 1
#

pLDDT: mean 78.82, std 17.9, range [46.56, 98.19]

Foldseek 3Di:
DVVVVVVVVVVVVVVVVVVVVVVVVVVVVVVVVVVVVVVVVVVVVVVVVVVVVVVVVVVVVVVVVVVVVVVCVVVVVPLPDDVVRPPPPPDDPCVQVPQDADPVRNPSHDD

Sequence (111 aa):
QQQQQNQLNNNNINNTVASRSADKATAEQLERELESLDSALEERRLVLDRLAQDLREANLQALSLADADHKHWLEAGGFYNRPGSTRKIVGSPRQLESAVPTNKNPNGVWV

Radius of gyration: 39.28 Å; chains: 1; bounding box: 68×43×103 Å

Secondary structure (DSSP, 8-state):
-HHHHHHHHHHHHHHHHHHHHHHHHHHHHHHHHHHHHHHHHHHHHHHHHHHHHHHHHHHHHHHHHHHHHHHHHHHTTGGGS-TT-----SS-GGGGTTPPPBTTBTT----